Protein AF-A0A2K3KMJ8-F1 (afdb_monomer_lite)

InterPro domains:
  IPR041588 Integrase zinc-binding domain [PF17921] (10-60)
  IPR052160 Gypsy Retrotransposon Integrase-like [PTHR47266] (9-62)

Secondary structure (DSSP, 8-state):
---HHHHHHHHHHHHHHSTT-----HHHHHHHHHHTT---TTHHHHHHHHHHH-HHHHHHHT---

Radius of gyration: 11.94 Å; chains: 1; bounding box: 28×33×28 Å

Foldseek 3Di:
DDPPVNVLLVLLCCLQVPPPHPNDALQVSLVVCVVVVDDDPCSSVSSNVSSVPDPVSVVPVPPDD

Structure (mmCIF, N/CA/C/O backbone):
data_AF-A0A2K3KMJ8-F1
#
_entry.id   AF-A0A2K3KMJ8-F1
#
loop_
_atom_site.group_PDB
_atom_site.id
_atom_site.type_symbol
_atom_site.label_atom_id
_atom_site.label_alt_id
_atom_site.label_comp_id
_atom_site.label_asym_id
_atom_site.label_entity_id
_atom_site.label_seq_id
_atom_site.pdbx_PDB_ins_code
_atom_site.Cartn_x
_atom_site.Cartn_y
_atom_site.Cartn_z
_atom_site.occupancy
_atom_site.B_iso_or_equiv
_atom_site.auth_seq_id
_atom_site.auth_comp_id
_atom_site.auth_asym_id
_atom_site.auth_atom_id
_atom_site.pdbx_PDB_model_num
ATOM 1 N N . MET A 1 1 ? -4.160 -20.792 13.855 1.00 38.16 1 MET A N 1
ATOM 2 C CA . MET A 1 1 ? -4.616 -19.382 13.831 1.00 38.16 1 MET A CA 1
ATOM 3 C C . MET A 1 1 ? -3.790 -18.623 12.800 1.00 38.16 1 MET A C 1
ATOM 5 O O . MET A 1 1 ? -2.590 -18.509 12.998 1.00 38.16 1 MET A O 1
ATOM 9 N N . ARG A 1 2 ? -4.383 -18.163 11.688 1.00 47.66 2 ARG A N 1
ATOM 10 C CA . ARG A 1 2 ? -3.701 -17.245 10.752 1.00 47.66 2 ARG A CA 1
ATOM 11 C C . ARG A 1 2 ? -3.685 -15.857 11.394 1.00 47.66 2 ARG A C 1
ATOM 13 O O . ARG A 1 2 ? -4.752 -15.381 11.786 1.00 47.66 2 ARG A O 1
ATOM 20 N N . ARG A 1 3 ? -2.516 -15.235 11.577 1.00 52.56 3 ARG A N 1
ATOM 21 C CA . ARG A 1 3 ? -2.466 -13.870 12.117 1.00 52.56 3 ARG A CA 1
ATOM 22 C C . ARG A 1 3 ? -2.990 -12.926 11.040 1.00 52.56 3 ARG A C 1
ATOM 24 O O . ARG A 1 3 ? -2.717 -13.100 9.859 1.00 52.56 3 ARG A O 1
ATOM 31 N N . ARG A 1 4 ? -3.730 -11.895 11.449 1.00 54.88 4 ARG A N 1
ATOM 32 C CA . ARG A 1 4 ? -4.302 -10.880 10.545 1.00 54.88 4 ARG A CA 1
ATOM 33 C C . ARG A 1 4 ? -3.255 -10.251 9.607 1.00 54.88 4 ARG A C 1
ATOM 35 O O . ARG A 1 4 ? -3.595 -9.908 8.482 1.00 54.88 4 ARG A O 1
ATOM 42 N N . GLY A 1 5 ? -2.001 -10.138 10.059 1.00 59.72 5 GLY A N 1
ATOM 43 C CA . GLY A 1 5 ? -0.878 -9.633 9.260 1.00 59.72 5 GLY A CA 1
ATOM 44 C C . GLY A 1 5 ? -0.467 -10.546 8.099 1.00 59.72 5 GLY A C 1
ATOM 45 O O . GL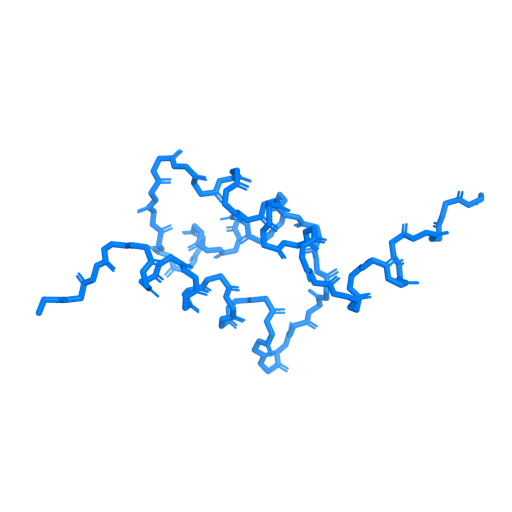Y A 1 5 ? -0.148 -10.035 7.031 1.00 59.72 5 GLY A O 1
ATOM 46 N N . ASP A 1 6 ? -0.569 -11.869 8.263 1.00 65.81 6 ASP A N 1
ATOM 47 C CA . ASP A 1 6 ? -0.205 -12.846 7.223 1.00 65.81 6 ASP A CA 1
ATOM 48 C C . ASP A 1 6 ? -1.133 -12.716 6.003 1.00 65.81 6 ASP A C 1
ATOM 50 O O . ASP A 1 6 ? -0.718 -12.865 4.856 1.00 65.81 6 ASP A O 1
ATOM 54 N N . THR A 1 7 ? -2.405 -12.386 6.249 1.00 79.19 7 THR A N 1
ATOM 55 C CA . THR A 1 7 ? -3.409 -12.177 5.200 1.00 79.19 7 THR A CA 1
ATOM 56 C C . THR A 1 7 ? -3.188 -10.863 4.447 1.00 79.19 7 THR A C 1
ATOM 58 O O . THR A 1 7 ? -3.376 -10.824 3.235 1.00 79.19 7 THR A O 1
ATOM 61 N N . VAL A 1 8 ? -2.783 -9.789 5.136 1.00 85.31 8 VAL A N 1
ATOM 62 C CA . VAL A 1 8 ? -2.531 -8.482 4.503 1.00 85.31 8 VAL A CA 1
ATOM 63 C C . VAL A 1 8 ? -1.318 -8.552 3.579 1.00 85.31 8 VAL A C 1
ATOM 65 O O . VAL A 1 8 ? -1.409 -8.104 2.439 1.00 85.31 8 VAL A O 1
ATOM 68 N N . ASP A 1 9 ? -0.217 -9.151 4.037 1.00 84.69 9 ASP A N 1
ATOM 69 C CA . ASP A 1 9 ? 0.991 -9.294 3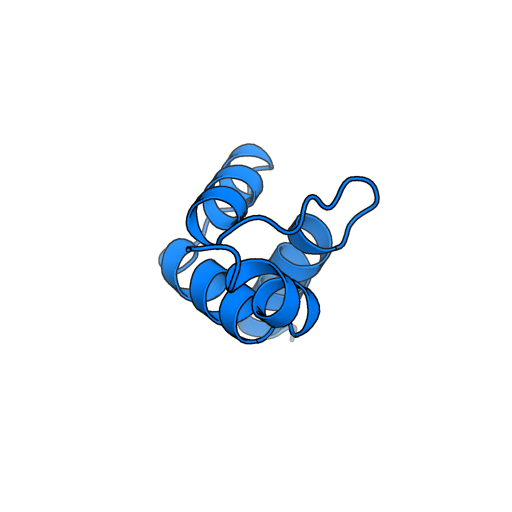.218 1.00 84.69 9 ASP A CA 1
ATOM 70 C C . ASP A 1 9 ? 0.737 -10.185 1.996 1.00 84.69 9 ASP A C 1
ATOM 72 O O . ASP A 1 9 ? 1.100 -9.819 0.881 1.00 84.69 9 ASP A O 1
ATOM 76 N N . TYR A 1 10 ? -0.001 -11.286 2.177 1.00 86.00 10 TYR A N 1
ATOM 77 C CA . TYR A 1 10 ? -0.419 -12.148 1.074 1.00 86.00 10 TYR A CA 1
ATOM 78 C C . TYR A 1 10 ? -1.268 -11.400 0.036 1.00 86.00 10 TYR A C 1
ATOM 80 O O . TYR A 1 10 ? -0.956 -11.443 -1.150 1.00 86.00 10 TYR A O 1
ATOM 88 N N . ILE A 1 11 ? -2.311 -10.675 0.462 1.00 86.88 11 ILE A N 1
ATOM 89 C CA . ILE A 1 11 ? -3.172 -9.908 -0.455 1.00 86.88 11 ILE A CA 1
ATOM 90 C C . ILE A 1 11 ? -2.356 -8.849 -1.201 1.00 86.88 11 ILE A C 1
ATOM 92 O O . ILE A 1 11 ? -2.507 -8.696 -2.413 1.00 86.88 11 ILE A O 1
ATOM 96 N N . LEU A 1 12 ? -1.497 -8.110 -0.495 1.00 87.50 12 LEU A N 1
ATOM 97 C CA . LEU A 1 12 ? -0.669 -7.081 -1.116 1.00 87.50 12 LEU A CA 1
ATOM 98 C C . LEU A 1 12 ? 0.307 -7.690 -2.119 1.00 87.50 12 LEU A C 1
ATOM 100 O O . LEU A 1 12 ? 0.384 -7.172 -3.227 1.00 87.50 12 LEU A O 1
ATOM 104 N N . ARG A 1 13 ? 0.958 -8.809 -1.788 1.00 85.94 13 ARG A N 1
ATOM 105 C CA . ARG A 1 13 ? 1.870 -9.516 -2.692 1.00 85.94 13 ARG A CA 1
ATOM 106 C C . ARG A 1 13 ? 1.156 -10.038 -3.935 1.00 85.94 13 ARG A C 1
ATOM 108 O O . ARG A 1 13 ? 1.621 -9.788 -5.036 1.00 85.94 13 ARG A O 1
ATOM 115 N N . GLU A 1 14 ? 0.004 -10.690 -3.794 1.00 84.69 14 GLU A N 1
ATOM 116 C CA . GLU A 1 14 ? -0.764 -11.201 -4.942 1.00 84.69 14 GLU A CA 1
ATOM 117 C C . GLU A 1 14 ? -1.213 -10.069 -5.883 1.00 84.69 14 GLU A C 1
ATOM 119 O O . GLU A 1 14 ? -1.093 -10.171 -7.103 1.00 84.69 14 GLU A O 1
ATOM 124 N N . VAL A 1 15 ? -1.694 -8.949 -5.331 1.00 83.31 15 VAL A N 1
ATOM 125 C CA . VAL A 1 15 ? -2.131 -7.793 -6.136 1.00 83.31 15 VAL A CA 1
ATOM 126 C C . VAL A 1 15 ? -0.936 -7.022 -6.720 1.00 83.31 15 VAL A C 1
ATOM 128 O O . VAL A 1 15 ? -1.066 -6.397 -7.778 1.00 83.31 15 VAL A O 1
ATOM 131 N N . HIS A 1 16 ? 0.214 -7.041 -6.040 1.00 82.88 16 HIS A N 1
ATOM 132 C CA . HIS A 1 16 ? 1.426 -6.322 -6.430 1.00 82.88 16 HIS A CA 1
ATOM 133 C C . HIS A 1 16 ? 2.311 -7.089 -7.416 1.00 82.88 16 HIS A C 1
ATOM 135 O O . HIS A 1 16 ? 2.887 -6.443 -8.283 1.00 82.88 16 HIS A O 1
ATOM 141 N N . GLU A 1 17 ? 2.404 -8.417 -7.302 1.00 77.88 17 GLU A N 1
ATOM 142 C CA . GLU A 1 17 ? 3.306 -9.303 -8.062 1.00 77.88 17 GLU A CA 1
ATOM 143 C C . GLU A 1 17 ? 2.577 -10.331 -8.947 1.00 77.88 17 GLU A C 1
ATOM 145 O O . GLU A 1 17 ? 3.226 -11.112 -9.638 1.00 77.88 17 GLU A O 1
ATOM 150 N N . GLY A 1 18 ? 1.240 -10.343 -8.954 1.00 74.25 18 GLY A N 1
ATOM 151 C CA . GLY A 1 18 ? 0.451 -11.255 -9.783 1.00 74.25 18 GLY A CA 1
ATOM 152 C C . GLY A 1 18 ? 0.676 -11.099 -11.295 1.00 74.25 18 GLY A C 1
ATOM 153 O O . GLY A 1 18 ? 1.397 -10.227 -11.770 1.00 74.25 18 GLY A O 1
ATOM 154 N N . ILE A 1 19 ? -0.018 -11.923 -12.084 1.00 52.53 19 ILE A N 1
ATOM 155 C CA . ILE A 1 19 ? 0.187 -12.118 -13.538 1.00 52.53 19 ILE A CA 1
ATOM 156 C C . ILE A 1 19 ? 0.155 -10.815 -14.371 1.00 52.53 19 ILE A C 1
ATOM 158 O O . ILE A 1 19 ? 0.705 -10.773 -15.467 1.00 52.53 19 ILE A O 1
ATOM 162 N N . ASN A 1 20 ? -0.441 -9.734 -13.853 1.00 54.41 20 ASN A N 1
ATOM 163 C CA . ASN A 1 20 ? -0.462 -8.416 -14.498 1.00 54.41 20 ASN A CA 1
ATOM 164 C C . ASN A 1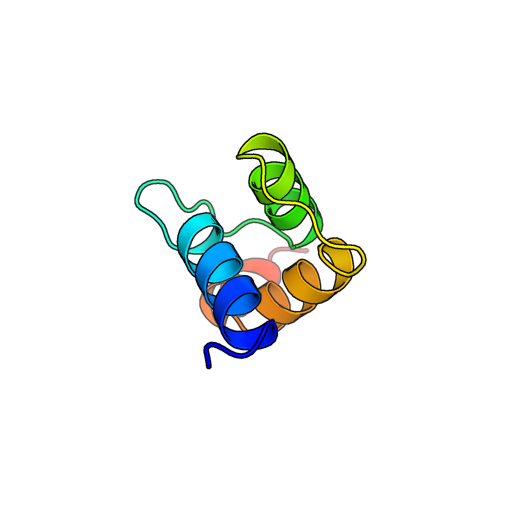 20 ? 0.030 -7.283 -13.570 1.00 54.41 20 ASN A C 1
ATOM 166 O O . ASN A 1 20 ? -0.518 -6.172 -13.532 1.00 54.41 20 ASN A O 1
ATOM 170 N N . ALA A 1 21 ? 1.035 -7.602 -12.757 1.00 63.38 21 ALA A N 1
ATOM 171 C CA . ALA A 1 21 ? 1.723 -6.705 -11.847 1.00 63.38 21 ALA A CA 1
ATOM 172 C C . ALA A 1 21 ? 2.461 -5.597 -12.599 1.00 63.38 21 ALA A C 1
ATOM 174 O O . ALA A 1 21 ? 3.618 -5.716 -12.989 1.00 63.38 21 ALA A O 1
ATOM 175 N N . GLN A 1 22 ? 1.793 -4.463 -12.768 1.00 65.06 22 GLN A N 1
ATOM 176 C CA . GLN A 1 22 ? 2.497 -3.210 -12.992 1.00 65.06 22 GLN A CA 1
ATOM 177 C C . GLN A 1 22 ? 3.019 -2.791 -11.623 1.00 65.06 22 GLN A C 1
ATOM 179 O O . GLN A 1 22 ? 2.210 -2.664 -10.710 1.00 65.06 22 GLN A O 1
ATOM 184 N N . HIS A 1 23 ? 4.331 -2.657 -11.443 1.00 70.06 23 HIS A N 1
ATOM 185 C CA . HIS A 1 23 ? 4.979 -2.270 -10.183 1.00 70.06 23 HIS A CA 1
ATOM 186 C C . HIS A 1 23 ? 4.506 -0.877 -9.706 1.00 70.06 23 HIS A C 1
ATOM 188 O O . HIS A 1 23 ? 5.192 0.131 -9.826 1.00 70.06 23 HIS A O 1
ATOM 194 N N . MET A 1 24 ? 3.269 -0.814 -9.213 1.00 70.69 24 MET A N 1
ATOM 195 C CA . MET A 1 24 ? 2.503 0.395 -8.938 1.00 70.69 24 MET A CA 1
ATOM 196 C C . MET A 1 24 ? 2.854 0.947 -7.561 1.00 70.69 24 MET A C 1
ATOM 198 O O . MET A 1 24 ? 3.006 0.197 -6.599 1.00 70.69 24 MET A O 1
ATOM 202 N N . GLY A 1 25 ? 2.840 2.275 -7.432 1.00 79.56 25 GLY A N 1
ATOM 203 C CA . GLY A 1 25 ? 2.946 2.938 -6.133 1.00 79.56 25 GLY A CA 1
ATOM 204 C C . GLY A 1 25 ? 1.846 2.512 -5.146 1.00 79.56 25 GLY A C 1
ATOM 205 O O . GLY A 1 25 ? 0.719 2.193 -5.539 1.00 79.56 25 GLY A O 1
ATOM 206 N N . GLY A 1 26 ? 2.139 2.586 -3.841 1.00 82.62 26 GLY A N 1
ATOM 207 C CA . GLY A 1 26 ? 1.268 2.064 -2.772 1.00 82.62 26 GLY A CA 1
ATOM 208 C C . GLY A 1 26 ? -0.180 2.581 -2.782 1.00 82.62 26 GLY A C 1
ATOM 209 O O . GLY A 1 26 ? -1.104 1.846 -2.444 1.00 82.62 26 GLY A O 1
ATOM 210 N N . ARG A 1 27 ? -0.424 3.814 -3.255 1.00 84.62 27 ARG A N 1
ATOM 211 C CA . ARG A 1 27 ? -1.787 4.368 -3.418 1.00 84.62 27 ARG A CA 1
ATOM 212 C C . ARG A 1 27 ? -2.621 3.600 -4.451 1.00 84.62 27 ARG A C 1
ATOM 214 O O . ARG A 1 27 ? -3.812 3.379 -4.243 1.00 84.62 27 ARG A O 1
ATOM 221 N N . SER A 1 28 ? -2.008 3.202 -5.561 1.00 86.06 28 SER A N 1
ATOM 222 C CA . SER A 1 28 ? -2.673 2.429 -6.614 1.00 86.06 28 SER A CA 1
ATOM 223 C C . SER A 1 28 ? -2.866 0.971 -6.200 1.00 86.06 28 SER A C 1
ATOM 225 O O . SER A 1 28 ? -3.920 0.405 -6.489 1.00 86.06 28 SER A O 1
ATOM 227 N N . LEU A 1 29 ? -1.911 0.405 -5.454 1.00 87.19 29 LEU A N 1
ATOM 228 C CA . LEU A 1 29 ? -2.017 -0.933 -4.867 1.00 87.19 29 LEU A CA 1
ATOM 229 C C . LEU A 1 29 ? -3.203 -1.034 -3.891 1.00 87.19 29 LEU A C 1
ATOM 231 O O . LEU A 1 29 ? -4.065 -1.893 -4.068 1.00 87.19 29 LEU A O 1
ATOM 235 N N . ALA A 1 30 ? -3.328 -0.095 -2.947 1.00 87.81 30 ALA A N 1
ATOM 236 C CA . ALA A 1 30 ? -4.465 -0.046 -2.022 1.00 87.81 30 ALA 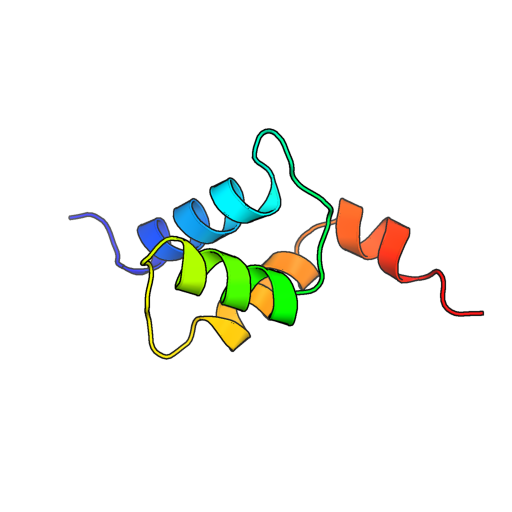A CA 1
ATOM 237 C C . ALA A 1 30 ? -5.814 0.070 -2.754 1.00 87.81 30 ALA A C 1
ATOM 239 O O . ALA A 1 30 ? -6.780 -0.608 -2.411 1.00 87.81 30 ALA A O 1
ATOM 240 N N . ARG A 1 31 ? -5.879 0.893 -3.811 1.00 88.25 31 ARG A N 1
ATOM 241 C CA . ARG A 1 31 ? -7.096 1.055 -4.619 1.00 88.25 31 ARG A CA 1
ATOM 242 C C . ARG A 1 31 ? -7.469 -0.222 -5.377 1.00 88.25 31 ARG A C 1
ATOM 244 O O . ARG A 1 31 ? -8.654 -0.512 -5.512 1.00 88.25 31 ARG A O 1
ATOM 251 N N . LYS A 1 32 ? -6.490 -0.980 -5.879 1.00 86.12 32 LYS A N 1
ATOM 252 C CA . LYS A 1 32 ? -6.745 -2.280 -6.519 1.00 86.12 32 LYS A CA 1
ATOM 253 C C . LYS A 1 32 ? -7.231 -3.319 -5.514 1.00 86.12 32 LYS A C 1
ATOM 255 O O . LYS A 1 32 ? -8.206 -3.996 -5.815 1.00 86.12 32 LYS A O 1
ATOM 260 N N . ALA A 1 33 ? -6.622 -3.389 -4.329 1.00 87.69 33 ALA A N 1
ATOM 261 C CA . ALA A 1 33 ? -7.084 -4.279 -3.265 1.00 87.69 33 ALA A CA 1
ATOM 262 C C . ALA A 1 33 ? -8.546 -3.980 -2.884 1.00 87.69 33 ALA A C 1
ATOM 264 O O . ALA A 1 33 ? -9.360 -4.897 -2.807 1.00 87.69 33 ALA A O 1
ATOM 265 N N . LEU A 1 34 ? -8.902 -2.693 -2.782 1.00 88.69 34 LEU A N 1
ATOM 266 C CA . LEU A 1 34 ? -10.278 -2.257 -2.542 1.00 88.69 34 LEU A CA 1
ATOM 267 C C . LEU A 1 34 ? -11.238 -2.667 -3.669 1.00 88.69 34 LEU A C 1
ATOM 269 O O . LEU A 1 34 ? -12.317 -3.185 -3.401 1.00 88.69 34 LEU A O 1
ATOM 273 N N . ARG A 1 35 ? -10.845 -2.478 -4.936 1.00 87.38 35 ARG A N 1
ATOM 274 C CA . ARG A 1 35 ? -11.649 -2.898 -6.102 1.00 87.38 35 ARG A CA 1
ATOM 275 C C . ARG A 1 35 ? -11.821 -4.415 -6.200 1.00 87.38 35 ARG A C 1
ATOM 277 O O . ARG A 1 35 ? -12.822 -4.860 -6.743 1.00 87.38 35 ARG A O 1
ATOM 284 N N . ALA A 1 36 ? -10.870 -5.186 -5.679 1.00 85.88 36 ALA A N 1
ATOM 285 C CA . ALA A 1 36 ? -10.958 -6.640 -5.578 1.00 85.88 36 ALA A CA 1
ATOM 286 C C . ALA A 1 36 ? -11.819 -7.115 -4.387 1.00 85.88 36 ALA A C 1
ATOM 288 O O . ALA A 1 36 ? -11.969 -8.316 -4.189 1.00 85.88 36 ALA A O 1
ATOM 289 N N . GLY A 1 37 ? -12.389 -6.193 -3.600 1.00 88.56 37 GLY A N 1
ATOM 290 C CA . GLY A 1 37 ? -13.279 -6.503 -2.479 1.00 88.56 37 GLY A CA 1
ATOM 291 C C . GLY A 1 37 ? -12.575 -6.657 -1.130 1.00 88.56 37 GLY A C 1
ATOM 292 O O . GLY A 1 37 ? -13.229 -6.963 -0.135 1.00 88.56 37 GLY A O 1
ATOM 293 N N . TYR A 1 38 ? -11.264 -6.419 -1.056 1.00 88.50 38 TYR A N 1
ATOM 294 C CA . TYR A 1 38 ? -10.537 -6.450 0.209 1.00 88.50 38 TYR A CA 1
ATOM 295 C C . TYR A 1 38 ? -10.566 -5.083 0.882 1.00 88.50 38 TYR A C 1
ATOM 297 O O . TYR A 1 38 ? -10.260 -4.068 0.262 1.00 88.50 38 TYR A O 1
ATOM 305 N N . TYR A 1 39 ? -10.868 -5.049 2.177 1.00 86.81 39 TYR A N 1
ATOM 306 C CA . TYR A 1 39 ? -10.860 -3.816 2.956 1.00 86.81 39 TYR A CA 1
ATOM 307 C C . TYR A 1 39 ? -10.234 -4.031 4.328 1.00 86.81 39 TYR A C 1
ATOM 309 O O . TYR A 1 39 ? -10.532 -5.005 5.021 1.00 86.81 39 TYR A O 1
ATOM 317 N N . TRP A 1 40 ? -9.376 -3.096 4.733 1.00 91.88 40 TRP A N 1
ATOM 318 C CA . TRP A 1 40 ? -8.910 -2.982 6.108 1.00 91.88 40 TRP A CA 1
ATOM 319 C C . TRP A 1 40 ? -8.455 -1.541 6.410 1.00 91.88 40 TRP A C 1
ATOM 321 O O . TRP A 1 40 ? -8.008 -0.842 5.499 1.00 91.88 40 TRP A O 1
ATOM 331 N N . PRO A 1 41 ? -8.538 -1.076 7.676 1.00 88.88 41 PRO A N 1
ATOM 332 C CA . PRO A 1 41 ? -8.339 0.340 8.014 1.00 88.88 41 PRO A CA 1
ATOM 333 C C . PRO A 1 41 ? -6.960 0.909 7.645 1.00 88.88 41 PRO A C 1
ATOM 335 O O . PRO A 1 41 ? -6.844 2.083 7.312 1.00 88.88 41 PRO A O 1
ATOM 338 N N . THR A 1 42 ? -5.912 0.081 7.680 1.00 91.25 42 THR A N 1
ATOM 339 C CA . THR A 1 42 ? -4.516 0.490 7.442 1.00 91.25 42 THR A CA 1
ATOM 340 C C . THR A 1 42 ? -4.030 0.228 6.016 1.00 91.25 42 THR A C 1
ATOM 342 O O . THR A 1 42 ? -2.858 0.445 5.721 1.00 91.25 42 THR A O 1
ATOM 345 N N . MET A 1 43 ? -4.913 -0.164 5.088 1.00 91.56 43 MET A N 1
ATOM 346 C CA . MET A 1 43 ? -4.525 -0.658 3.757 1.00 91.56 43 MET A CA 1
ATOM 347 C C . MET A 1 43 ? -3.668 0.289 2.928 1.00 91.56 43 MET A C 1
ATOM 349 O O . MET A 1 43 ? -2.807 -0.155 2.175 1.00 91.56 43 MET A O 1
ATOM 353 N N . GLN A 1 44 ? -3.875 1.598 3.065 1.00 89.25 44 GLN A N 1
ATOM 354 C CA . GLN A 1 44 ? -3.057 2.578 2.359 1.00 89.25 44 GLN A CA 1
ATOM 355 C C . GLN A 1 44 ? -1.634 2.651 2.911 1.00 89.25 44 GLN A C 1
ATOM 357 O O . GLN A 1 44 ? -0.700 2.856 2.137 1.00 89.25 44 GLN A O 1
ATOM 362 N N . GLN A 1 45 ? -1.477 2.527 4.229 1.00 90.62 45 GLN A N 1
ATOM 363 C CA . GLN A 1 45 ? -0.173 2.555 4.878 1.00 90.62 45 GLN A CA 1
ATOM 364 C C . GLN A 1 45 ? 0.571 1.247 4.601 1.00 90.62 45 GLN A C 1
ATOM 366 O O . GLN A 1 45 ? 1.685 1.285 4.088 1.00 90.62 45 GLN A O 1
ATOM 371 N N . ASP A 1 46 ? -0.105 0.112 4.780 1.00 90.50 46 ASP A N 1
ATOM 372 C CA . ASP A 1 46 ? 0.465 -1.212 4.524 1.00 90.50 46 ASP A CA 1
ATOM 373 C C . ASP A 1 46 ? 0.894 -1.362 3.056 1.00 90.50 46 ASP A C 1
ATOM 375 O O . ASP A 1 46 ? 1.990 -1.835 2.772 1.00 90.50 46 ASP A O 1
ATOM 379 N N . ALA A 1 47 ? 0.091 -0.871 2.102 1.00 89.25 47 ALA A N 1
ATOM 380 C CA . ALA A 1 47 ? 0.454 -0.884 0.686 1.00 89.25 47 ALA A CA 1
ATOM 381 C C . ALA A 1 47 ? 1.658 0.018 0.362 1.00 89.25 47 ALA A C 1
ATOM 383 O O . ALA A 1 47 ? 2.464 -0.319 -0.503 1.00 89.25 47 ALA A O 1
ATOM 384 N N . LYS A 1 48 ? 1.800 1.174 1.029 1.00 88.94 48 LYS A N 1
ATOM 385 C CA . LYS A 1 48 ? 2.986 2.035 0.872 1.00 88.94 48 LYS A CA 1
ATOM 386 C C . LYS A 1 48 ? 4.230 1.351 1.423 1.00 88.94 48 LYS A C 1
ATOM 388 O O . LYS A 1 48 ? 5.260 1.368 0.757 1.00 88.94 48 LYS A O 1
ATOM 393 N N . ASP A 1 49 ? 4.131 0.751 2.602 1.00 90.06 49 ASP A N 1
ATOM 394 C CA . ASP A 1 49 ? 5.262 0.090 3.248 1.00 90.06 49 ASP A CA 1
ATOM 395 C C . ASP A 1 49 ? 5.668 -1.190 2.507 1.00 90.06 49 ASP A C 1
ATOM 397 O O . ASP A 1 49 ? 6.859 -1.474 2.395 1.00 90.06 49 ASP A O 1
ATOM 401 N N . HIS A 1 50 ? 4.713 -1.908 1.912 1.00 87.50 50 HIS A N 1
ATOM 402 C CA . HIS A 1 50 ? 4.984 -3.046 1.034 1.00 87.50 50 HIS A CA 1
ATOM 403 C C . HIS A 1 50 ? 5.753 -2.618 -0.230 1.00 87.50 50 HIS A C 1
ATOM 405 O O . HIS A 1 50 ? 6.794 -3.188 -0.544 1.00 87.50 50 HIS A O 1
ATOM 411 N N . VAL A 1 51 ? 5.325 -1.543 -0.905 1.00 85.25 51 VAL A N 1
ATOM 412 C CA . VAL A 1 51 ? 6.026 -1.016 -2.095 1.00 85.25 51 VAL A CA 1
ATOM 413 C C . VAL A 1 51 ? 7.411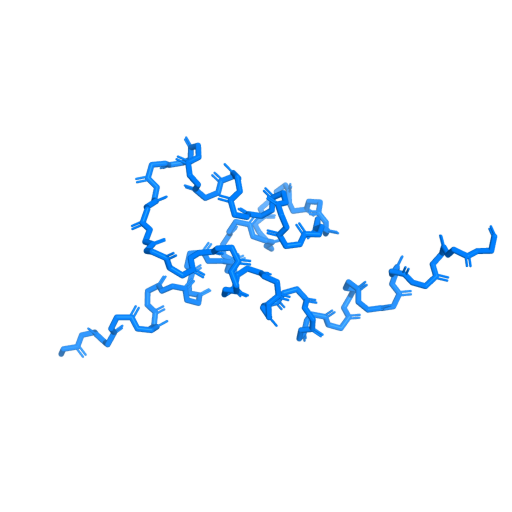 -0.447 -1.756 1.00 85.25 51 VAL A C 1
ATOM 415 O O . VAL A 1 51 ? 8.341 -0.602 -2.544 1.00 85.25 51 VAL A O 1
ATOM 418 N N . LYS A 1 52 ? 7.589 0.169 -0.578 1.00 85.12 52 LYS A N 1
ATOM 419 C CA . LYS A 1 52 ? 8.910 0.626 -0.100 1.00 85.12 52 LYS A CA 1
ATOM 420 C C . LYS A 1 52 ? 9.903 -0.521 0.086 1.00 85.12 52 LYS A C 1
ATOM 422 O O . LYS A 1 52 ? 11.093 -0.334 -0.130 1.00 85.12 52 LYS A O 1
ATOM 427 N N . LYS A 1 53 ? 9.418 -1.696 0.490 1.00 85.56 53 LYS A N 1
ATOM 428 C CA . LYS A 1 53 ? 10.236 -2.906 0.654 1.00 85.56 53 LYS A CA 1
ATOM 429 C C . LYS A 1 53 ? 10.487 -3.641 -0.667 1.00 85.56 53 LYS A C 1
ATOM 431 O O . LYS A 1 53 ? 11.341 -4.520 -0.709 1.00 85.56 53 LYS A O 1
ATOM 436 N N . CYS A 1 54 ? 9.763 -3.304 -1.737 1.00 85.31 54 CYS A N 1
ATOM 437 C CA . CYS A 1 54 ? 9.937 -3.932 -3.041 1.00 85.31 54 CYS A CA 1
ATOM 438 C C . CYS A 1 54 ? 11.162 -3.352 -3.763 1.00 85.31 54 CYS A C 1
ATOM 440 O O . CYS A 1 54 ? 11.120 -2.246 -4.300 1.00 85.31 54 CYS A O 1
ATOM 442 N N . ASP A 1 55 ? 12.241 -4.132 -3.821 1.00 80.94 55 ASP A N 1
ATOM 443 C CA . ASP A 1 55 ? 13.503 -3.773 -4.483 1.00 80.94 55 ASP A CA 1
ATOM 444 C C . ASP A 1 55 ? 13.315 -3.399 -5.968 1.00 80.94 55 ASP A C 1
ATOM 446 O O . ASP A 1 55 ? 13.869 -2.401 -6.425 1.00 80.94 55 ASP A O 1
ATOM 450 N N . LYS A 1 56 ? 12.435 -4.096 -6.702 1.00 78.88 56 LYS A N 1
ATOM 451 C CA . LYS A 1 56 ? 12.093 -3.738 -8.093 1.00 78.88 56 LYS A CA 1
ATOM 452 C C . LYS A 1 56 ? 11.453 -2.349 -8.180 1.00 78.88 56 LYS A C 1
ATOM 454 O O . LYS A 1 56 ? 11.837 -1.547 -9.027 1.00 78.88 56 LYS A O 1
ATOM 459 N N . CYS A 1 57 ? 10.509 -2.033 -7.291 1.00 80.19 57 CYS A N 1
ATOM 460 C CA . CYS A 1 57 ? 9.904 -0.702 -7.237 1.00 80.19 57 CYS A CA 1
ATOM 461 C C . CYS A 1 57 ? 10.904 0.385 -6.841 1.00 80.19 57 CYS A C 1
ATOM 463 O O . CYS A 1 57 ? 10.780 1.497 -7.340 1.00 80.19 57 CYS A O 1
ATOM 465 N N . GLN A 1 58 ? 11.876 0.089 -5.973 1.00 79.50 58 GLN A N 1
ATOM 466 C CA . GLN A 1 58 ? 12.916 1.055 -5.609 1.00 79.50 58 GLN A CA 1
ATOM 467 C C . GLN A 1 58 ? 13.853 1.332 -6.791 1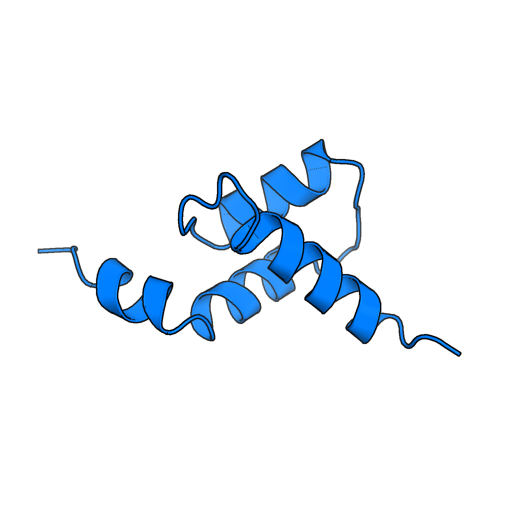.00 79.50 58 GLN A C 1
ATOM 469 O O . GLN A 1 58 ? 14.064 2.488 -7.138 1.00 79.50 58 GLN A O 1
ATOM 474 N N . ARG A 1 59 ? 14.315 0.291 -7.496 1.00 78.75 59 ARG A N 1
ATOM 475 C CA . ARG A 1 59 ? 15.205 0.438 -8.664 1.00 78.75 59 ARG A CA 1
ATOM 476 C C . ARG A 1 59 ? 14.583 1.208 -9.830 1.00 78.75 59 ARG A C 1
ATOM 478 O O . ARG A 1 59 ? 15.306 1.839 -10.591 1.00 78.75 59 ARG A O 1
ATOM 485 N N . HIS A 1 60 ? 13.262 1.140 -9.988 1.00 69.94 60 HIS A N 1
ATOM 486 C CA . HIS A 1 60 ? 12.537 1.828 -11.063 1.00 69.94 60 HIS A CA 1
ATOM 487 C C . HIS A 1 60 ? 11.823 3.114 -10.608 1.00 69.94 60 HIS A C 1
ATOM 489 O O . HIS A 1 60 ? 11.304 3.847 -11.446 1.00 69.94 60 HIS A O 1
ATOM 495 N N . GLY A 1 61 ? 11.775 3.394 -9.301 1.00 61.53 61 GLY A N 1
ATOM 496 C CA . GLY A 1 61 ? 11.121 4.575 -8.728 1.00 61.53 61 GLY A CA 1
ATOM 497 C C . GLY A 1 61 ? 11.948 5.861 -8.830 1.00 61.53 61 GLY A C 1
ATOM 498 O O . GLY A 1 61 ? 11.371 6.949 -8.837 1.00 61.53 61 GLY A O 1
ATOM 499 N N . ASP A 1 62 ? 13.270 5.728 -8.980 1.00 55.19 62 ASP A N 1
ATOM 500 C CA . ASP A 1 62 ? 14.243 6.822 -9.146 1.00 55.19 62 ASP A CA 1
ATOM 501 C C . ASP A 1 62 ? 14.292 7.417 -10.568 1.00 55.19 62 ASP A C 1
ATOM 503 O O . ASP A 1 62 ? 15.217 8.143 -10.922 1.00 55.19 62 ASP A O 1
ATOM 507 N N . MET A 1 63 ? 13.282 7.174 -11.409 1.00 53.31 63 MET A N 1
ATOM 508 C CA . MET A 1 63 ? 13.126 7.903 -12.673 1.00 53.31 63 MET A CA 1
ATOM 509 C C . MET A 1 63 ? 12.338 9.205 -12.440 1.00 53.31 63 MET A C 1
ATOM 511 O O . MET A 1 63 ? 11.249 9.394 -12.971 1.00 53.31 63 MET A O 1
ATOM 515 N N . HIS A 1 64 ? 12.875 10.081 -11.589 1.00 48.66 64 HIS A N 1
ATOM 516 C CA . HIS A 1 64 ? 12.492 11.493 -11.511 1.00 48.66 64 HIS A CA 1
ATOM 517 C C . HIS A 1 64 ? 13.766 12.343 -11.629 1.00 48.66 64 HIS A C 1
ATOM 519 O O . HIS A 1 64 ? 14.319 12.799 -10.629 1.00 48.66 64 HIS A O 1
ATOM 525 N N . LEU A 1 65 ? 14.226 12.510 -12.870 1.00 43.81 65 LEU A N 1
ATOM 526 C CA . LEU A 1 65 ? 14.934 13.706 -13.328 1.00 43.81 65 LEU A CA 1
ATOM 527 C C . LEU A 1 65 ? 13.946 14.509 -14.173 1.00 43.81 65 LEU A C 1
ATOM 529 O O . LEU A 1 65 ? 13.280 13.872 -15.022 1.00 43.81 65 LEU A O 1
#

pLDDT: mean 77.7, std 14.05, range [38.16, 91.88]

Organism: Trifolium pratense (NCBI:txid57577)

Sequence (65 aa):
MRRRGDTVDYILREVHEGINAQHMGGRSLARKALRAGYYWPTMQQDAKDHVKKCDKCQRHGDMHL